Protein AF-A0A225DG46-F1 (afdb_monomer)

Radius of gyration: 15.08 Å; Cα contacts (8 Å, |Δi|>4): 74; chains: 1; bounding box: 26×21×49 Å

Secondary structure (DSSP, 8-state):
-EEEEEES--EEESSSS-EEE-S---HHHHH-S-S--TT-EEEEEES-GGGGGGSPPTTTSTT--

InterPro domains:
  IPR007085 DNA/pantothenate metabolism flavoprotein, C-terminal [PF04127] (2-31)
  IPR035929 CoaB-like superfamily [G3DSA:3.40.50.10300] (1-63)
  IPR035929 CoaB-like superfamily [SSF102645] (2-47)

Foldseek 3Di:
DEEEFEFAKDWDDPDPPDTDIDPGGRPCSLCVPDPCDPPYHYDYHYPCVVVNVPDPDPVVVVPPD

Solvent-accessible surface area (backbone atoms only — not comparable to full-atom values): 4314 Å² total; per-residue (Å²): 84,84,44,82,42,72,26,34,48,58,77,48,77,77,55,99,88,46,63,53,64,56,93,49,75,24,66,64,53,70,58,60,75,52,83,83,57,90,72,60,50,76,45,78,53,57,70,56,66,84,73,55,75,86,59,76,61,77,73,73,67,69,76,79,121

pLDDT: mean 79.31, std 17.5, range [36.91, 98.31]

Mean predicted aligned error: 7.64 Å

Nearest PDB structures (foldseek):
  8owp-assembly2_D  TM=8.256E-01  e=2.683E-02  Mycolicibacterium smegmatis MC2 155
  6tgv-assembly1_D  TM=8.313E-01  e=4.610E-02  Mycolicibacterium smegmatis MC2 155
  8owp-assembly2_C  TM=5.881E-01  e=2.871E-02  Mycolicibacterium smegmatis MC2 155
  8owp-assembly1_B  TM=5.775E-01  e=2.507E-02  Mycolicibacterium smegmatis MC2 155
  6thc-assembly2_C  TM=5.854E-01  e=2.683E-02  Mycolicibacterium smegmatis

Organism: NCBI:txid1908690

Sequence (65 aa):
MNILVTAGNTQAPIDRVRVVTNIFTGKTGRTSPGPRGPGHRVTILTSHPETLTDLPDPRAIATAA

Structure (mmCIF, N/CA/C/O backbone):
data_AF-A0A225DG46-F1
#
_entry.id   AF-A0A225DG46-F1
#
loop_
_atom_site.group_PDB
_atom_site.id
_atom_site.type_symbol
_atom_site.label_atom_id
_atom_site.label_alt_id
_atom_site.label_comp_id
_atom_site.label_asym_id
_atom_site.label_entity_id
_atom_site.label_seq_id
_atom_site.pdbx_PDB_ins_code
_atom_site.Cartn_x
_atom_site.Cartn_y
_atom_site.Cartn_z
_atom_site.occupancy
_atom_site.B_iso_or_equiv
_atom_site.auth_seq_id
_atom_site.auth_comp_id
_atom_site.auth_asym_id
_atom_site.auth_atom_id
_atom_site.pdbx_PDB_model_num
ATOM 1 N N . MET A 1 1 ? 5.118 -6.614 -21.691 1.00 81.19 1 MET A N 1
ATOM 2 C CA . MET A 1 1 ? 4.662 -7.368 -20.490 1.00 81.19 1 MET A CA 1
ATOM 3 C C . MET A 1 1 ? 3.820 -6.478 -19.592 1.00 81.19 1 MET A C 1
ATOM 5 O O . MET A 1 1 ? 4.093 -5.285 -19.537 1.00 81.19 1 MET A O 1
ATOM 9 N N . ASN A 1 2 ? 2.846 -7.057 -18.887 1.00 85.19 2 ASN A N 1
ATOM 10 C CA . ASN A 1 2 ? 2.057 -6.360 -17.872 1.00 85.19 2 ASN A CA 1
ATOM 11 C C . ASN A 1 2 ? 2.695 -6.580 -16.495 1.00 85.19 2 ASN A C 1
ATOM 13 O O . ASN A 1 2 ? 2.888 -7.724 -16.095 1.00 85.19 2 ASN A O 1
ATOM 17 N N . ILE A 1 3 ? 3.044 -5.499 -15.803 1.00 85.62 3 ILE A N 1
ATOM 18 C CA . ILE A 1 3 ? 3.748 -5.524 -14.516 1.00 85.62 3 ILE A CA 1
ATOM 19 C C . ILE A 1 3 ? 2.924 -4.735 -13.502 1.00 85.62 3 ILE A C 1
ATOM 21 O O . ILE A 1 3 ? 2.584 -3.581 -13.756 1.00 85.62 3 ILE A O 1
ATOM 25 N N . LEU A 1 4 ? 2.632 -5.339 -12.351 1.00 89.44 4 LEU A N 1
ATOM 26 C CA . LEU A 1 4 ? 2.037 -4.660 -11.202 1.00 89.44 4 LEU A CA 1
ATOM 27 C C . LEU A 1 4 ? 3.109 -4.458 -10.133 1.00 89.44 4 LEU A C 1
ATOM 29 O O . LEU A 1 4 ? 3.729 -5.419 -9.685 1.00 89.44 4 LEU A O 1
ATOM 33 N N . VAL A 1 5 ? 3.298 -3.212 -9.717 1.00 89.00 5 VAL A N 1
ATOM 34 C CA . VAL A 1 5 ? 4.182 -2.835 -8.614 1.00 89.00 5 VAL A CA 1
ATOM 35 C C . VAL A 1 5 ? 3.333 -2.279 -7.479 1.00 89.00 5 VAL A C 1
ATOM 37 O O . VAL A 1 5 ? 2.527 -1.375 -7.692 1.00 89.00 5 VAL A O 1
ATOM 40 N N . THR A 1 6 ? 3.527 -2.788 -6.265 1.00 92.81 6 THR A N 1
ATOM 41 C CA . THR A 1 6 ? 2.965 -2.194 -5.046 1.00 92.81 6 THR A CA 1
ATOM 42 C C . THR A 1 6 ? 4.016 -1.327 -4.367 1.00 92.81 6 THR A C 1
ATOM 44 O O . THR A 1 6 ? 5.149 -1.772 -4.179 1.00 92.81 6 THR A O 1
ATOM 47 N N . ALA A 1 7 ? 3.655 -0.111 -3.973 1.00 92.31 7 ALA A N 1
ATOM 48 C CA . ALA A 1 7 ? 4.563 0.813 -3.306 1.00 92.31 7 A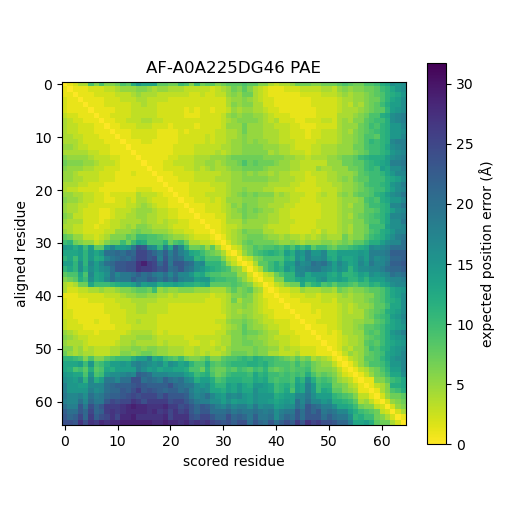LA A CA 1
ATOM 49 C C . ALA A 1 7 ? 3.883 1.504 -2.119 1.00 92.31 7 ALA A C 1
ATOM 51 O O . ALA A 1 7 ? 2.687 1.764 -2.131 1.00 92.31 7 ALA A O 1
ATOM 52 N N . GLY A 1 8 ? 4.658 1.828 -1.090 1.00 93.44 8 GLY A N 1
ATOM 53 C CA . GLY A 1 8 ? 4.175 2.552 0.082 1.00 93.44 8 GLY A CA 1
ATOM 54 C C . GLY A 1 8 ? 4.025 1.636 1.284 1.00 93.44 8 GLY A C 1
ATOM 55 O O . GLY A 1 8 ? 4.804 0.699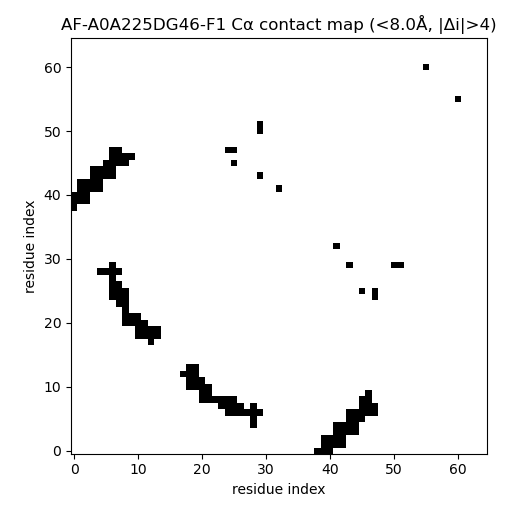 1.464 1.00 93.44 8 GLY A O 1
ATOM 56 N N . ASN A 1 9 ? 3.027 1.938 2.099 1.00 96.19 9 ASN A N 1
ATOM 57 C CA . ASN A 1 9 ? 2.700 1.224 3.321 1.00 96.19 9 ASN A CA 1
ATOM 58 C C . ASN A 1 9 ? 1.283 0.656 3.278 1.00 96.19 9 ASN A C 1
ATOM 60 O O . ASN A 1 9 ? 0.481 0.939 2.391 1.00 96.19 9 ASN A O 1
ATOM 64 N N . THR A 1 10 ? 0.992 -0.166 4.275 1.00 96.06 10 THR A N 1
ATOM 65 C CA . THR A 1 10 ? -0.327 -0.737 4.534 1.00 96.06 10 THR A CA 1
ATOM 66 C C . THR A 1 10 ? -0.898 -0.127 5.803 1.00 96.06 10 THR A C 1
ATOM 68 O O . THR A 1 10 ? -0.138 0.189 6.715 1.00 96.06 10 THR A O 1
ATOM 71 N N . GLN A 1 11 ? -2.222 -0.046 5.907 1.00 97.25 11 GLN A N 1
ATOM 72 C CA . GLN A 1 11 ? -2.911 0.328 7.142 1.00 97.25 11 GLN A CA 1
ATOM 73 C C . GLN A 1 11 ? -3.833 -0.814 7.569 1.00 97.25 11 GLN A C 1
ATOM 75 O O . GLN A 1 11 ? -4.726 -1.199 6.818 1.00 97.25 11 GLN A O 1
ATOM 80 N N . ALA A 1 12 ? -3.612 -1.355 8.765 1.00 97.88 12 ALA A N 1
ATOM 81 C CA . ALA A 1 12 ? -4.510 -2.309 9.404 1.00 97.88 12 ALA A CA 1
ATOM 82 C C . ALA A 1 12 ? -5.345 -1.564 10.463 1.00 97.88 12 ALA A C 1
ATOM 84 O O . ALA A 1 12 ? -4.770 -1.094 11.452 1.00 97.88 12 ALA A O 1
ATOM 85 N N . PRO A 1 13 ? -6.667 -1.394 10.269 1.00 98.00 13 PRO A N 1
ATOM 86 C CA . PRO A 1 13 ? -7.513 -0.672 11.216 1.00 98.00 13 PRO A CA 1
ATOM 87 C C . PRO A 1 13 ? -7.557 -1.353 12.587 1.00 98.00 13 PRO A C 1
ATOM 89 O O . PRO A 1 13 ? -7.714 -2.569 12.668 1.00 98.00 13 PRO A O 1
ATOM 92 N N . ILE A 1 14 ?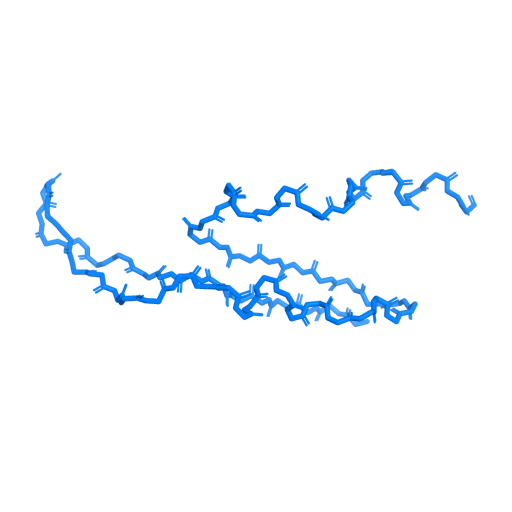 -7.452 -0.562 13.657 1.00 98.31 14 ILE A N 1
ATOM 93 C CA . ILE A 1 14 ? -7.700 -1.016 15.036 1.00 98.31 14 ILE A CA 1
ATOM 94 C C . ILE A 1 14 ? -9.108 -0.588 15.449 1.00 98.31 14 ILE A C 1
ATOM 96 O O . ILE A 1 14 ? -9.907 -1.390 15.923 1.00 98.31 14 ILE A O 1
ATOM 100 N N . ASP A 1 15 ? -9.404 0.695 15.255 1.00 98.06 15 ASP A N 1
ATOM 101 C CA . ASP A 1 15 ? -10.697 1.309 15.532 1.00 98.06 15 ASP A CA 1
ATOM 102 C C . ASP A 1 15 ? -10.949 2.471 14.559 1.00 98.06 15 ASP A C 1
ATOM 104 O O . ASP A 1 15 ? -10.280 2.600 13.534 1.00 98.06 15 ASP A O 1
ATOM 108 N N . ARG A 1 16 ? -11.939 3.321 14.859 1.00 97.44 16 ARG A N 1
ATOM 109 C CA . ARG A 1 16 ? -12.368 4.412 13.972 1.00 97.44 16 ARG A CA 1
ATOM 110 C C . ARG A 1 16 ? -11.305 5.486 13.729 1.00 97.44 16 ARG A C 1
ATOM 112 O O . ARG A 1 16 ? -11.483 6.267 12.801 1.00 97.44 16 ARG A O 1
ATOM 119 N N . VAL A 1 17 ? -10.267 5.573 14.561 1.00 97.88 17 VAL A N 1
ATOM 120 C CA . VAL A 1 17 ? -9.262 6.648 14.490 1.00 97.88 17 VAL A CA 1
ATOM 121 C C . 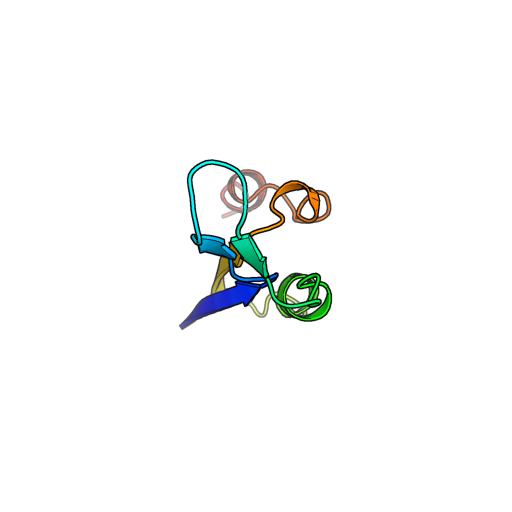VAL A 1 17 ? -7.816 6.151 14.549 1.00 97.88 17 VAL A C 1
ATOM 123 O O . VAL A 1 17 ? -6.905 6.932 14.288 1.00 97.88 17 VAL A O 1
ATOM 126 N N . ARG A 1 18 ? -7.575 4.872 14.865 1.00 97.62 18 ARG A N 1
ATOM 127 C CA . ARG A 1 18 ? -6.228 4.288 14.958 1.00 97.62 18 ARG A CA 1
ATOM 128 C C . ARG A 1 18 ? -6.006 3.165 13.954 1.00 97.62 18 ARG A C 1
ATOM 130 O O . ARG A 1 18 ? -6.881 2.333 13.712 1.00 97.62 18 ARG A O 1
ATOM 137 N N . VAL A 1 19 ? -4.775 3.092 13.454 1.00 98.31 19 VAL A N 1
ATOM 138 C CA . VAL A 1 19 ? -4.303 2.044 12.544 1.00 98.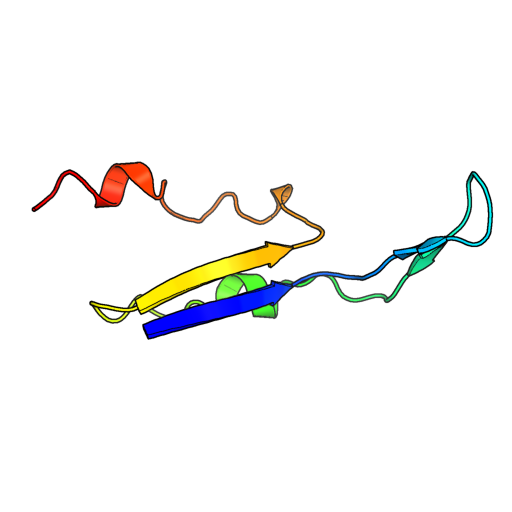31 19 VAL A CA 1
ATOM 139 C C . VAL A 1 19 ? -2.908 1.572 12.951 1.00 98.31 19 VAL A C 1
ATOM 141 O O . VAL A 1 19 ? -2.117 2.349 13.486 1.00 98.31 19 VAL A O 1
ATOM 144 N N . VAL A 1 20 ? -2.583 0.316 12.646 1.00 98.12 20 VAL A N 1
ATOM 145 C CA . VAL A 1 20 ? -1.193 -0.153 12.577 1.00 98.12 20 VAL A CA 1
ATOM 146 C C . VAL A 1 20 ? -0.695 0.081 11.155 1.00 98.12 20 VAL A C 1
ATOM 148 O O . VAL A 1 20 ? -1.321 -0.372 10.196 1.00 98.12 20 VAL A O 1
ATOM 151 N N . THR A 1 21 ? 0.429 0.781 11.012 1.00 97.81 21 THR A N 1
ATOM 152 C CA . THR A 1 21 ? 1.084 1.010 9.719 1.00 97.81 21 THR A CA 1
ATOM 153 C C . THR A 1 21 ? 2.527 0.531 9.749 1.00 97.81 21 THR A C 1
ATOM 155 O O . THR A 1 21 ? 3.148 0.453 10.810 1.00 97.81 21 THR A O 1
ATOM 158 N N . ASN A 1 22 ? 3.067 0.218 8.574 1.00 96.06 22 ASN A N 1
ATOM 159 C CA . ASN A 1 22 ? 4.500 0.012 8.414 1.00 96.06 22 ASN A CA 1
ATOM 160 C C . ASN A 1 22 ? 5.202 1.344 8.074 1.00 96.06 22 ASN A C 1
ATOM 162 O O . ASN A 1 22 ? 4.591 2.276 7.550 1.00 96.06 22 ASN A O 1
ATOM 166 N N . ILE A 1 23 ? 6.499 1.441 8.386 1.00 94.88 23 ILE A N 1
ATOM 167 C CA . ILE A 1 23 ? 7.286 2.681 8.237 1.00 94.88 23 ILE A CA 1
ATOM 168 C C . ILE A 1 23 ? 7.728 2.970 6.790 1.00 94.88 23 ILE A C 1
ATOM 170 O O . ILE A 1 23 ? 8.467 3.925 6.545 1.00 94.88 23 ILE A O 1
ATOM 174 N N . PHE A 1 24 ? 7.343 2.135 5.820 1.00 94.12 24 PHE A N 1
ATOM 175 C CA . PHE A 1 24 ? 7.824 2.263 4.450 1.00 94.12 24 PHE A CA 1
ATOM 176 C C . PHE A 1 24 ? 7.109 3.393 3.703 1.00 94.12 24 PHE A C 1
ATOM 178 O O . PHE A 1 24 ? 5.902 3.581 3.796 1.00 94.12 24 PHE A O 1
ATOM 185 N N . THR A 1 25 ? 7.871 4.133 2.901 1.00 89.12 25 THR A N 1
ATOM 186 C CA . THR A 1 25 ? 7.370 5.285 2.127 1.00 89.12 25 THR A CA 1
ATOM 187 C C . THR A 1 25 ? 7.207 4.984 0.638 1.00 89.12 25 THR A C 1
ATOM 189 O O . THR A 1 25 ? 6.802 5.845 -0.131 1.00 89.12 25 THR A O 1
ATOM 192 N N . GLY A 1 26 ? 7.556 3.774 0.185 1.00 88.81 26 GLY A N 1
ATOM 193 C CA . GLY A 1 26 ? 7.368 3.367 -1.213 1.00 88.81 26 GLY A CA 1
ATOM 194 C C . GLY A 1 26 ? 8.311 3.995 -2.240 1.00 88.81 26 GLY A C 1
ATOM 195 O O . GLY A 1 26 ? 8.154 3.721 -3.429 1.00 88.81 26 GLY A O 1
ATOM 196 N N . LYS A 1 27 ? 9.307 4.784 -1.812 1.00 87.94 27 LYS A N 1
ATOM 197 C CA . LYS A 1 27 ? 10.237 5.511 -2.700 1.00 87.94 27 LYS A CA 1
ATOM 198 C C . LYS A 1 27 ? 10.855 4.625 -3.787 1.00 87.94 27 LYS A C 1
ATOM 200 O O . LYS A 1 27 ? 10.850 5.011 -4.949 1.00 87.94 27 LYS A O 1
ATOM 205 N N . THR A 1 28 ? 11.313 3.428 -3.425 1.00 86.94 28 THR A N 1
ATOM 206 C CA . THR A 1 28 ? 11.927 2.479 -4.368 1.00 86.94 28 THR A CA 1
ATOM 207 C C . THR A 1 28 ? 10.923 1.922 -5.373 1.00 86.94 28 THR A C 1
ATOM 209 O O . THR A 1 28 ? 11.196 1.894 -6.565 1.00 86.94 28 THR A O 1
ATOM 212 N N . GLY A 1 29 ? 9.735 1.510 -4.920 1.00 82.00 29 GLY A N 1
ATOM 213 C CA . GLY A 1 29 ? 8.696 0.980 -5.812 1.00 82.00 29 GLY A CA 1
ATOM 214 C C . GLY A 1 29 ? 8.210 2.020 -6.826 1.00 82.00 29 GLY A C 1
ATOM 215 O O . GLY A 1 29 ? 7.850 1.668 -7.946 1.00 82.00 29 GLY A O 1
ATOM 216 N N . ARG A 1 30 ? 8.276 3.308 -6.465 1.00 76.69 30 ARG A N 1
ATOM 217 C CA . ARG A 1 30 ? 7.938 4.427 -7.351 1.00 76.69 30 ARG A CA 1
ATOM 218 C C . ARG A 1 30 ? 8.954 4.655 -8.470 1.00 76.69 30 ARG A C 1
ATOM 220 O O . ARG A 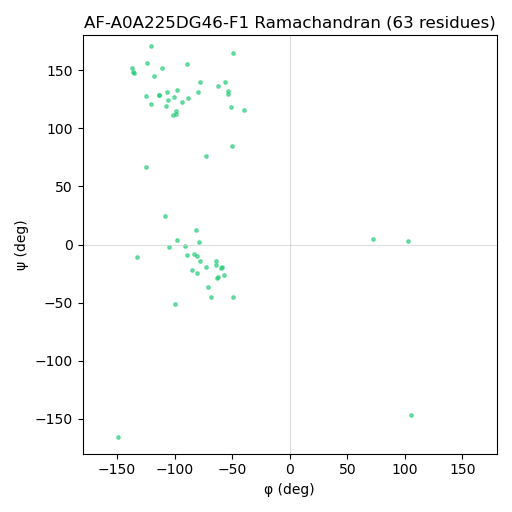1 30 ? 8.557 5.010 -9.574 1.00 76.69 30 ARG A O 1
ATOM 227 N N . THR A 1 31 ? 10.242 4.466 -8.187 1.00 70.56 31 THR A N 1
ATOM 228 C CA . THR A 1 31 ? 11.335 4.603 -9.167 1.00 70.56 31 THR A CA 1
ATOM 229 C C . THR A 1 31 ? 11.640 3.298 -9.906 1.00 70.56 31 THR A C 1
ATOM 231 O O . THR A 1 31 ? 12.358 3.305 -10.902 1.00 70.56 31 THR A O 1
ATOM 234 N N . SER A 1 32 ? 11.043 2.186 -9.462 1.00 60.72 32 SER A N 1
ATOM 235 C CA . SER A 1 32 ? 11.203 0.856 -10.044 1.00 60.72 32 SER A CA 1
ATOM 236 C C . SER A 1 32 ? 10.692 0.655 -11.480 1.00 60.72 32 SER A C 1
ATOM 238 O O . SER A 1 32 ? 11.114 -0.348 -12.065 1.00 60.72 32 SER A O 1
ATOM 240 N N . PRO A 1 33 ? 9.882 1.520 -12.135 1.00 59.44 33 PRO A N 1
ATOM 241 C CA . PRO A 1 33 ? 9.928 1.561 -13.585 1.00 59.44 33 PRO A CA 1
ATOM 242 C C . PRO A 1 33 ? 11.244 2.246 -13.979 1.00 59.44 33 PRO A C 1
ATOM 244 O O . PRO A 1 33 ? 11.260 3.406 -14.389 1.00 59.44 33 PRO A O 1
ATOM 247 N N . GLY A 1 34 ? 12.357 1.510 -13.876 1.00 56.19 34 GLY A N 1
ATOM 248 C CA . GLY A 1 34 ? 13.560 1.806 -14.652 1.00 56.19 34 GLY A CA 1
ATOM 249 C C . GLY A 1 34 ? 13.197 1.991 -16.134 1.00 56.19 34 GLY A C 1
ATOM 250 O O . GLY A 1 34 ? 12.077 1.641 -16.525 1.00 56.19 34 GLY A O 1
ATOM 251 N N . PRO A 1 35 ? 14.102 2.568 -16.952 1.00 48.88 35 PRO A N 1
ATOM 252 C CA . PRO A 1 35 ? 13.799 3.092 -18.284 1.00 48.88 35 PRO A CA 1
ATOM 253 C C . PRO A 1 35 ? 12.831 2.168 -19.013 1.00 48.88 35 PRO A C 1
ATOM 255 O O . PRO A 1 35 ? 13.142 0.995 -19.212 1.00 48.88 35 PRO A O 1
ATOM 258 N N . ARG A 1 36 ? 11.633 2.706 -19.300 1.00 57.28 36 ARG A N 1
ATOM 259 C CA . ARG A 1 36 ? 10.516 2.062 -19.999 1.00 57.28 36 ARG A CA 1
ATOM 260 C C . ARG A 1 36 ? 11.044 1.440 -21.287 1.00 57.28 36 ARG A C 1
ATOM 262 O O . ARG A 1 36 ? 10.999 2.066 -22.341 1.00 57.28 36 ARG A O 1
ATOM 269 N N . GLY A 1 37 ? 11.572 0.223 -21.195 1.00 55.66 37 GLY A N 1
ATOM 270 C CA . GLY A 1 37 ? 11.893 -0.565 -22.366 1.00 55.66 37 GLY A CA 1
ATOM 271 C C . GLY A 1 37 ? 10.616 -0.626 -23.204 1.00 55.66 37 GLY A C 1
ATOM 272 O O . GLY A 1 37 ? 9.533 -0.825 -22.630 1.00 55.66 37 GLY A O 1
ATOM 273 N N . PRO A 1 38 ? 10.686 -0.371 -24.517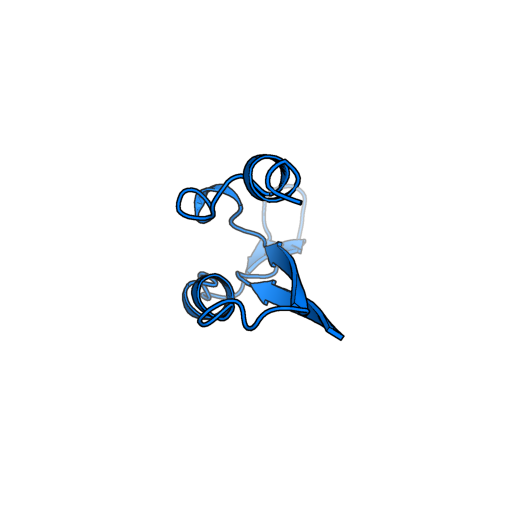 1.00 63.38 38 PRO A N 1
ATOM 274 C CA . PRO A 1 38 ? 9.497 -0.384 -25.352 1.00 63.38 38 PRO A CA 1
ATOM 275 C C . PRO A 1 38 ? 8.749 -1.717 -25.169 1.00 63.38 38 PRO A C 1
ATOM 277 O O . PRO A 1 38 ? 9.349 -2.788 -25.211 1.00 63.38 38 PRO A O 1
ATOM 280 N N . GLY A 1 39 ? 7.438 -1.648 -24.900 1.00 70.75 39 GLY A N 1
ATOM 281 C CA . GLY A 1 39 ? 6.558 -2.824 -24.800 1.00 70.75 39 GLY A CA 1
ATOM 282 C C . GLY A 1 39 ? 6.160 -3.292 -23.389 1.00 70.75 39 GLY A C 1
ATOM 283 O O . GLY A 1 39 ? 5.450 -4.298 -23.257 1.00 70.75 39 GLY A O 1
ATOM 284 N N . HIS A 1 40 ? 6.556 -2.595 -22.319 1.00 76.94 40 HIS A N 1
ATOM 285 C CA . HIS A 1 40 ? 6.093 -2.900 -20.955 1.00 76.94 40 HIS A CA 1
ATOM 286 C C . HIS A 1 40 ? 4.981 -1.950 -20.486 1.00 76.94 40 HIS A C 1
ATOM 288 O O . HIS A 1 40 ? 5.142 -0.733 -20.491 1.00 76.94 40 HIS A O 1
ATOM 294 N N . ARG A 1 41 ? 3.861 -2.517 -20.023 1.00 79.75 41 ARG A N 1
ATOM 295 C CA . ARG A 1 41 ? 2.782 -1.801 -19.337 1.00 79.75 41 ARG A CA 1
ATOM 296 C C . ARG A 1 41 ? 2.955 -2.001 -17.837 1.00 79.75 41 ARG A C 1
ATOM 298 O O . ARG A 1 41 ? 2.791 -3.113 -17.342 1.00 79.75 41 ARG A O 1
ATOM 305 N N . VAL A 1 42 ? 3.282 -0.929 -17.124 1.00 81.31 42 VAL A N 1
ATOM 306 C CA . VAL A 1 42 ? 3.470 -0.950 -15.669 1.00 81.31 42 VAL A CA 1
ATOM 307 C C . VAL A 1 42 ? 2.290 -0.261 -14.993 1.00 81.31 42 VAL A C 1
ATOM 309 O O . VAL A 1 42 ? 1.908 0.845 -15.372 1.00 81.31 42 VAL A O 1
ATOM 312 N N . THR A 1 43 ? 1.719 -0.907 -13.984 1.00 86.19 43 THR A N 1
ATOM 313 C CA . THR A 1 43 ? 0.713 -0.343 -13.084 1.00 86.19 43 THR A CA 1
ATOM 314 C C . THR A 1 43 ? 1.317 -0.240 -11.693 1.00 86.19 43 THR A C 1
ATOM 316 O O . THR A 1 43 ? 1.862 -1.217 -11.187 1.00 86.19 43 THR A O 1
ATOM 319 N N . ILE A 1 44 ? 1.225 0.939 -11.078 1.00 88.00 44 ILE A N 1
ATOM 320 C CA . ILE A 1 44 ? 1.683 1.170 -9.707 1.00 88.00 44 ILE A CA 1
ATOM 321 C C . ILE A 1 44 ? 0.450 1.320 -8.818 1.00 88.00 44 ILE A C 1
ATOM 323 O O . ILE A 1 44 ? -0.343 2.239 -9.013 1.00 88.00 44 ILE A O 1
ATOM 327 N N . LEU A 1 45 ? 0.305 0.428 -7.841 1.00 92.12 45 LEU A N 1
ATOM 328 C CA . LEU A 1 45 ? -0.667 0.547 -6.760 1.00 92.12 45 LEU A CA 1
ATOM 329 C C . LEU A 1 45 ? 0.059 1.102 -5.532 1.00 92.12 45 LEU A C 1
ATOM 331 O O . LEU A 1 45 ? 0.966 0.454 -5.010 1.00 92.12 45 LEU A O 1
ATOM 335 N N . THR A 1 46 ? -0.304 2.306 -5.091 1.00 92.12 46 THR A N 1
ATOM 336 C CA . THR A 1 46 ? 0.422 3.001 -4.020 1.00 92.12 46 THR A CA 1
ATOM 337 C C . THR A 1 46 ? -0.490 3.624 -2.977 1.00 92.12 46 THR A C 1
ATOM 339 O O . THR A 1 46 ? -1.578 4.091 -3.309 1.00 92.12 46 THR A O 1
ATOM 342 N N . SER A 1 47 ? -0.022 3.664 -1.726 1.00 93.88 47 SER A N 1
ATOM 343 C CA . SER A 1 47 ? -0.659 4.428 -0.644 1.00 93.88 47 SER A CA 1
ATOM 344 C C . SER A 1 47 ? -0.266 5.912 -0.616 1.00 93.88 47 SER A C 1
ATOM 346 O O . SER A 1 47 ? -0.864 6.672 0.135 1.00 93.88 47 SER A O 1
ATOM 348 N N . HIS A 1 48 ? 0.713 6.319 -1.432 1.00 90.62 48 HIS A N 1
ATOM 349 C CA . HIS A 1 48 ? 1.226 7.694 -1.518 1.00 90.62 48 HIS A CA 1
ATOM 350 C C . HIS A 1 48 ? 1.148 8.217 -2.968 1.00 90.62 48 HIS A C 1
ATOM 352 O O . HIS A 1 48 ? 2.186 8.365 -3.629 1.00 90.62 48 HIS A O 1
ATOM 358 N N . PRO A 1 49 ? -0.057 8.412 -3.542 1.00 87.88 49 PRO A N 1
ATOM 359 C CA . PRO A 1 49 ? -0.223 8.853 -4.931 1.00 87.88 49 PRO A CA 1
ATOM 360 C C . PRO A 1 49 ? 0.375 10.241 -5.208 1.00 87.88 49 PRO A C 1
ATOM 362 O O . PRO A 1 49 ? 0.836 10.491 -6.319 1.00 87.88 49 PRO A O 1
ATOM 365 N N . GLU A 1 50 ? 0.447 11.113 -4.205 1.00 86.56 50 GLU A N 1
ATOM 366 C CA . GLU A 1 50 ? 1.070 12.440 -4.264 1.00 86.56 50 GLU A CA 1
ATOM 367 C C . GLU A 1 50 ? 2.555 12.392 -4.617 1.00 86.56 50 GLU A C 1
ATOM 369 O O . GLU A 1 50 ? 3.119 13.368 -5.101 1.00 86.56 50 GLU A O 1
ATOM 374 N N . THR A 1 51 ? 3.199 11.243 -4.420 1.00 82.38 51 THR A N 1
ATOM 375 C CA . THR A 1 51 ? 4.596 11.075 -4.802 1.00 82.38 51 THR A CA 1
ATOM 376 C C . THR A 1 51 ? 4.758 10.842 -6.302 1.00 82.38 51 THR A C 1
ATOM 378 O O . THR A 1 51 ? 5.868 10.950 -6.796 1.00 82.38 51 THR A O 1
ATOM 381 N N . LEU A 1 52 ? 3.706 10.535 -7.072 1.00 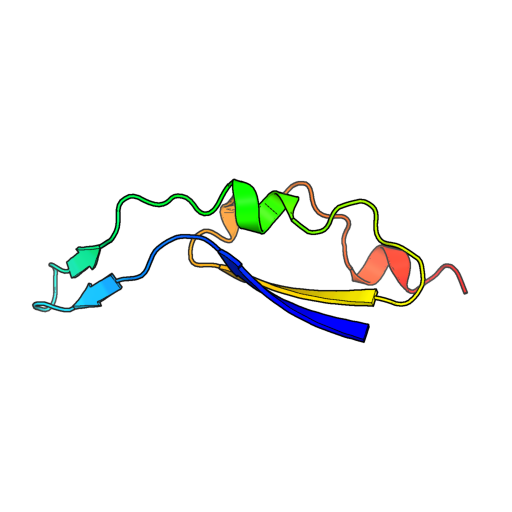80.00 52 LEU A N 1
ATOM 382 C CA . LEU A 1 52 ? 3.793 10.174 -8.500 1.00 80.00 52 LEU A CA 1
ATOM 383 C C . LEU A 1 52 ? 3.896 11.370 -9.471 1.00 80.00 52 LEU A C 1
ATOM 385 O O . LEU A 1 52 ? 3.780 11.169 -10.677 1.00 80.00 52 LEU A O 1
ATOM 389 N N . THR A 1 53 ? 4.153 12.587 -8.985 1.00 73.69 53 THR A N 1
ATOM 390 C CA . THR A 1 53 ? 4.168 13.841 -9.772 1.00 73.69 53 THR A CA 1
ATOM 391 C C . THR A 1 53 ? 5.138 13.861 -10.951 1.00 73.69 53 THR A C 1
ATOM 393 O O . THR A 1 53 ? 4.902 14.574 -11.920 1.00 73.69 53 THR A O 1
ATOM 396 N N . ASP A 1 54 ? 6.212 13.076 -10.884 1.00 68.38 54 ASP A N 1
ATOM 397 C CA . ASP A 1 54 ? 7.285 13.095 -11.887 1.00 68.38 54 ASP A CA 1
ATOM 398 C C . ASP A 1 54 ? 7.045 12.097 -13.033 1.00 68.38 54 ASP A C 1
ATOM 400 O O . ASP A 1 54 ? 7.871 11.970 -13.939 1.00 68.38 54 ASP A O 1
ATOM 404 N N . LEU A 1 55 ? 5.945 11.336 -12.989 1.00 68.31 55 LEU A N 1
ATOM 405 C CA . LEU A 1 55 ? 5.610 10.407 -14.060 1.00 68.31 55 LEU A CA 1
ATOM 406 C C . LEU A 1 55 ? 4.970 11.169 -15.230 1.00 68.31 55 LEU A C 1
ATOM 408 O O . LEU A 1 55 ? 4.015 11.915 -15.016 1.00 68.31 55 LEU A O 1
ATOM 412 N N . PRO A 1 56 ? 5.433 10.953 -16.478 1.00 64.69 56 PRO A N 1
ATOM 413 C CA . PRO A 1 56 ? 4.791 11.535 -17.650 1.00 64.69 56 PRO A CA 1
ATOM 414 C C . PRO A 1 56 ? 3.320 11.131 -17.705 1.00 64.69 56 PRO A C 1
ATOM 416 O O . PRO A 1 56 ? 3.022 9.953 -17.463 1.00 64.69 56 PRO A O 1
ATOM 419 N N . ASP A 1 57 ? 2.442 12.071 -18.077 1.00 62.62 57 ASP A N 1
ATOM 420 C CA . ASP A 1 57 ? 1.021 11.788 -18.288 1.00 62.62 57 ASP A CA 1
ATOM 421 C C . ASP A 1 57 ? 0.893 10.575 -19.227 1.00 62.62 57 ASP A C 1
ATOM 423 O O . ASP A 1 57 ? 1.359 10.627 -20.373 1.00 62.62 57 ASP A O 1
ATOM 427 N N . PRO A 1 58 ? 0.291 9.463 -18.772 1.00 54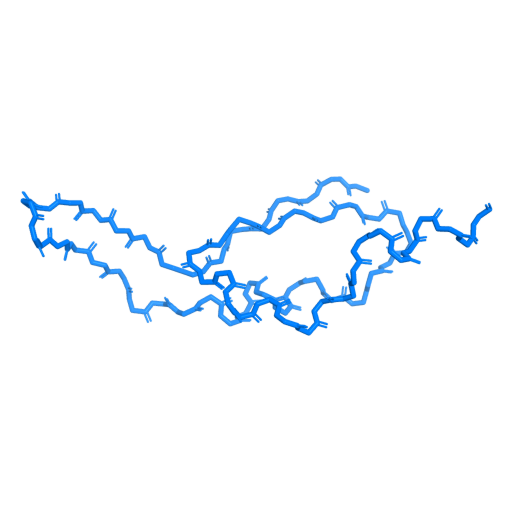.78 58 PRO A N 1
ATOM 428 C CA . PRO A 1 58 ? 0.123 8.276 -19.598 1.00 54.78 58 PRO A CA 1
ATOM 429 C C . PRO A 1 58 ? -0.683 8.543 -20.880 1.00 54.78 58 PRO A C 1
ATOM 431 O O . PRO A 1 58 ? -0.558 7.773 -21.831 1.00 54.78 58 PRO A O 1
ATOM 434 N N . ARG A 1 59 ? -1.466 9.628 -20.947 1.00 53.44 59 ARG A N 1
ATOM 435 C CA . ARG A 1 59 ? -2.190 10.057 -22.154 1.00 53.44 59 ARG A CA 1
ATOM 436 C C . ARG A 1 59 ? -1.315 10.820 -23.149 1.00 53.44 59 ARG A C 1
ATOM 438 O O . ARG A 1 59 ? -1.605 10.773 -24.336 1.00 53.44 59 ARG A O 1
ATOM 445 N N . ALA A 1 60 ? -0.232 11.458 -22.707 1.00 52.47 60 ALA A N 1
ATOM 446 C CA . ALA A 1 60 ? 0.688 12.182 -23.590 1.00 52.47 60 ALA A CA 1
ATOM 447 C C . ALA A 1 60 ? 1.554 11.244 -24.454 1.00 52.47 60 ALA A C 1
ATOM 449 O O . ALA A 1 60 ? 2.083 11.651 -25.482 1.00 52.47 60 ALA A O 1
ATOM 450 N N . ILE A 1 61 ? 1.688 9.976 -24.051 1.00 53.16 61 ILE A N 1
ATOM 451 C CA . ILE A 1 61 ? 2.497 8.958 -24.742 1.00 53.16 61 ILE A CA 1
ATOM 452 C C . ILE A 1 61 ? 1.701 8.289 -25.879 1.00 53.16 61 ILE A C 1
ATOM 454 O O . ILE A 1 61 ? 2.288 7.743 -26.808 1.00 53.16 61 ILE A O 1
ATOM 458 N N . ALA A 1 62 ? 0.365 8.335 -25.826 1.00 47.81 62 ALA A N 1
ATOM 459 C CA . ALA A 1 62 ? -0.514 7.624 -26.756 1.00 47.81 62 ALA A CA 1
ATOM 460 C C . ALA A 1 62 ? -0.713 8.330 -28.113 1.00 47.81 62 ALA A C 1
ATOM 462 O O . ALA A 1 62 ? -1.275 7.729 -29.021 1.00 47.81 62 ALA A O 1
ATOM 463 N N . THR A 1 63 ? -0.258 9.577 -28.269 1.00 43.28 63 THR A N 1
ATOM 464 C CA . THR A 1 63 ? -0.507 10.404 -29.468 1.00 43.28 63 THR A CA 1
ATOM 465 C C . THR A 1 63 ? 0.643 10.400 -30.483 1.00 43.28 63 THR A C 1
ATOM 467 O O . THR A 1 63 ? 0.585 11.130 -31.467 1.00 43.28 63 THR A O 1
ATOM 470 N N . ALA A 1 64 ? 1.704 9.623 -30.247 1.00 40.28 64 ALA A N 1
ATOM 471 C CA . ALA A 1 64 ? 2.916 9.611 -31.076 1.00 40.28 64 ALA A CA 1
ATOM 472 C C . ALA A 1 64 ? 3.084 8.333 -31.926 1.00 40.28 64 ALA A C 1
ATOM 474 O O . ALA A 1 64 ? 4.213 7.974 -32.260 1.00 40.28 64 ALA A O 1
ATOM 475 N N . ALA A 1 65 ? 1.987 7.639 -32.246 1.00 36.91 65 ALA A N 1
ATOM 476 C CA . ALA A 1 65 ? 1.980 6.458 -33.113 1.00 36.91 65 ALA A CA 1
ATOM 477 C C . ALA A 1 65 ? 1.111 6.693 -34.350 1.00 36.91 65 ALA A C 1
ATOM 479 O O . ALA A 1 65 ? -0.024 7.190 -34.170 1.00 36.91 65 ALA A O 1
#